Protein AF-A0A653D3I5-F1 (afdb_monomer_lite)

pLDDT: mean 83.06, std 14.87, range [31.11, 96.88]

Secondary structure (DSSP, 8-state):
--HHHHHHHHHHHHHHHHHHHHHHHGGGS-HHHHHHHS-GGGGTT---SS--SSB--GGGHHHHHHHHHHHHHHHHHHHHHHHTS-PPPPHHHHHHHHHHH-S-----S-HHHHHHHHHHHHHHHHHHHHIIIII----TT---BHHHHHHHHHHHHHHHHHHHHTSTTTSTT--

Organism: Callosobruchus maculatus (NCBI:txid64391)

Foldseek 3Di:
DQQLVVLVVVVVVVVVVLVVCCVPPVVPDDVVSNDQPPFDPVNPDDPDDDPPPFKDFPLCVLVLLVLLLVLLVVLLVQLCCCPVVVDARDPVVLVVLCVNGNQQQDQPDESVVLNVVSVVVSVVSVVSNCCSPPPDDGDPPGIHGNVVVVSSSCNSSSVSSVSLSNYPSSRPPDD

InterPro domains:
  IPR039698 Polyprenal reductase [PTHR14624] (7-172)

Structure (mmCIF, N/CA/C/O backbone):
data_AF-A0A653D3I5-F1
#
_entry.id   AF-A0A653D3I5-F1
#
loop_
_atom_site.group_PDB
_atom_site.id
_atom_site.type_symbol
_atom_site.label_atom_id
_atom_site.label_alt_id
_atom_site.label_comp_id
_atom_site.label_asym_id
_atom_site.label_entity_id
_atom_site.label_seq_id
_atom_site.pdbx_PDB_ins_code
_atom_site.Cartn_x
_atom_site.Cartn_y
_atom_site.Cartn_z
_atom_site.occupancy
_atom_site.B_iso_or_equiv
_atom_site.auth_seq_id
_atom_site.auth_comp_id
_atom_site.auth_asym_id
_atom_site.auth_atom_id
_atom_site.pdbx_PDB_model_num
ATOM 1 N N . MET A 1 1 ? 5.137 10.647 15.366 1.00 71.56 1 MET A N 1
ATOM 2 C CA . MET A 1 1 ? 5.213 11.063 13.949 1.00 71.56 1 MET A CA 1
ATOM 3 C C . MET A 1 1 ? 4.520 10.007 13.100 1.00 71.56 1 MET A C 1
ATOM 5 O O . MET A 1 1 ? 4.723 8.832 13.377 1.00 71.56 1 MET A O 1
ATOM 9 N N . ASN A 1 2 ? 3.688 10.398 12.132 1.00 84.81 2 ASN A N 1
ATOM 10 C CA . ASN A 1 2 ? 3.013 9.456 11.235 1.00 84.81 2 ASN A CA 1
ATOM 11 C C . ASN A 1 2 ? 3.958 9.104 10.071 1.00 84.81 2 ASN A C 1
ATOM 13 O O . ASN A 1 2 ? 4.100 9.888 9.133 1.00 84.81 2 ASN A O 1
ATOM 17 N N . LEU A 1 3 ? 4.654 7.964 10.171 1.00 86.44 3 LEU A N 1
ATOM 18 C CA . LEU A 1 3 ? 5.658 7.543 9.183 1.00 86.44 3 LEU A CA 1
ATOM 19 C C . LEU A 1 3 ? 5.019 7.240 7.832 1.00 86.44 3 LEU A C 1
ATOM 21 O O . LEU A 1 3 ? 5.623 7.504 6.798 1.00 86.44 3 LEU A O 1
ATOM 25 N N . VAL A 1 4 ? 3.792 6.720 7.839 1.00 88.06 4 VAL A N 1
ATOM 26 C CA . VAL A 1 4 ? 3.036 6.436 6.617 1.00 88.06 4 VAL A CA 1
ATOM 27 C C . VAL A 1 4 ? 2.732 7.733 5.874 1.00 88.06 4 VAL A C 1
ATOM 29 O O . VAL A 1 4 ? 3.029 7.839 4.688 1.00 88.06 4 VAL A O 1
ATOM 32 N N . LEU A 1 5 ? 2.232 8.758 6.568 1.00 87.50 5 LEU A N 1
ATOM 33 C CA . LEU A 1 5 ? 1.992 10.065 5.951 1.00 87.50 5 LEU A CA 1
ATOM 34 C C . LEU A 1 5 ? 3.290 10.694 5.421 1.00 87.50 5 LEU A C 1
ATOM 36 O O . LEU A 1 5 ? 3.302 11.216 4.309 1.00 87.50 5 LEU A O 1
ATOM 40 N N . LEU A 1 6 ? 4.389 10.599 6.179 1.00 89.62 6 LEU A N 1
ATOM 41 C CA . LEU A 1 6 ? 5.703 11.073 5.737 1.00 89.62 6 LEU A CA 1
ATOM 42 C C . LEU A 1 6 ? 6.169 10.345 4.467 1.00 89.62 6 LEU A C 1
ATOM 44 O O . LEU A 1 6 ? 6.623 10.991 3.527 1.00 89.62 6 LEU A O 1
ATOM 48 N N . LEU A 1 7 ? 6.011 9.019 4.413 1.00 90.38 7 LEU A N 1
ATOM 49 C CA . LEU A 1 7 ? 6.329 8.204 3.240 1.00 90.38 7 LEU A CA 1
ATOM 50 C C . LEU A 1 7 ? 5.544 8.686 2.011 1.00 90.38 7 LEU A C 1
ATOM 52 O O . LEU A 1 7 ? 6.145 8.960 0.973 1.00 90.38 7 LEU A O 1
ATOM 56 N N . PHE A 1 8 ? 4.222 8.848 2.128 1.00 91.38 8 PHE A N 1
ATOM 57 C CA . PHE A 1 8 ? 3.383 9.334 1.027 1.00 91.38 8 PHE A CA 1
ATOM 58 C C . PHE A 1 8 ? 3.709 10.768 0.613 1.00 91.38 8 PHE A C 1
ATOM 60 O O . PHE A 1 8 ? 3.701 11.066 -0.583 1.00 91.38 8 PHE A O 1
ATOM 67 N N . ALA A 1 9 ? 4.029 11.645 1.565 1.00 91.38 9 ALA A N 1
ATOM 68 C CA . ALA A 1 9 ? 4.435 13.016 1.282 1.00 91.38 9 ALA A CA 1
ATOM 69 C C . ALA A 1 9 ? 5.745 13.051 0.483 1.00 91.38 9 ALA A C 1
ATOM 71 O O . ALA A 1 9 ? 5.810 13.710 -0.552 1.00 91.38 9 ALA A O 1
ATOM 72 N N . VAL A 1 10 ? 6.758 12.282 0.898 1.00 90.19 10 VAL A N 1
ATOM 73 C CA . VAL A 1 10 ? 8.044 12.178 0.188 1.00 90.19 10 VAL A CA 1
ATOM 74 C C . VAL A 1 10 ? 7.856 11.566 -1.202 1.00 90.19 10 VAL A C 1
ATOM 76 O O . VAL A 1 10 ? 8.373 12.103 -2.182 1.00 90.19 10 VAL A O 1
ATOM 79 N N . MET A 1 11 ? 7.075 10.488 -1.328 1.00 87.88 11 MET A N 1
ATOM 80 C CA . MET A 1 11 ? 6.767 9.878 -2.630 1.00 87.88 11 MET A CA 1
ATOM 81 C C . MET A 1 11 ? 6.045 10.852 -3.569 1.00 87.88 11 MET A C 1
ATOM 83 O O . MET A 1 11 ? 6.398 10.960 -4.739 1.00 87.88 11 MET A O 1
ATOM 87 N N . SER A 1 12 ? 5.055 11.591 -3.067 1.00 89.31 12 SER A N 1
ATOM 88 C CA . SER A 1 12 ? 4.299 12.551 -3.881 1.00 89.31 12 SER A CA 1
ATOM 89 C C . SER A 1 12 ? 5.169 13.737 -4.291 1.00 89.31 12 SER A C 1
ATOM 91 O O . SER A 1 12 ? 5.178 14.117 -5.459 1.00 89.31 12 SER A O 1
ATOM 93 N N . TRP A 1 13 ? 5.948 14.287 -3.355 1.00 92.38 13 TRP A N 1
ATOM 94 C CA . TRP A 1 13 ? 6.853 15.403 -3.620 1.00 92.38 13 TRP A CA 1
ATOM 95 C C . TRP A 1 13 ? 7.912 15.029 -4.657 1.00 92.38 13 TRP A C 1
ATOM 97 O O . TRP A 1 13 ? 8.096 15.757 -5.628 1.00 92.38 13 TRP A O 1
ATOM 107 N N . THR A 1 14 ? 8.551 13.865 -4.505 1.00 86.56 14 THR A N 1
ATOM 108 C CA . THR A 1 14 ? 9.528 13.370 -5.487 1.00 86.56 14 THR A CA 1
ATOM 109 C C . THR A 1 14 ? 8.889 13.187 -6.861 1.00 86.56 14 THR A C 1
ATOM 111 O O . THR A 1 14 ? 9.409 13.720 -7.838 1.00 86.56 14 THR A O 1
ATOM 114 N N . MET A 1 15 ? 7.730 12.529 -6.958 1.00 84.44 15 MET A N 1
ATOM 115 C CA . MET A 1 15 ? 7.033 12.359 -8.238 1.00 84.44 15 MET A CA 1
ATOM 116 C C . MET A 1 15 ? 6.698 13.698 -8.908 1.00 84.44 15 MET A C 1
ATOM 118 O O . MET A 1 15 ? 6.953 13.851 -10.102 1.00 84.44 15 MET A O 1
ATOM 122 N N . ILE A 1 16 ? 6.175 14.676 -8.162 1.00 88.62 16 ILE A N 1
ATOM 123 C CA . ILE A 1 16 ? 5.820 16.002 -8.693 1.00 88.62 16 ILE A CA 1
ATOM 124 C C . ILE A 1 16 ? 7.069 16.766 -9.140 1.00 88.62 16 ILE A C 1
ATOM 126 O O . ILE A 1 16 ? 7.098 17.280 -10.260 1.00 88.62 16 ILE A O 1
ATOM 130 N N . MET A 1 17 ? 8.100 16.825 -8.295 1.00 87.12 17 MET A N 1
ATOM 131 C CA . MET A 1 17 ? 9.344 17.536 -8.593 1.00 87.12 17 MET A CA 1
ATOM 132 C C . MET A 1 17 ? 10.020 16.978 -9.840 1.00 87.12 17 MET A C 1
ATOM 134 O O . MET A 1 17 ? 10.319 17.736 -10.758 1.00 87.12 17 MET A O 1
ATOM 138 N N . TYR A 1 18 ? 10.214 15.661 -9.915 1.00 80.06 18 TYR A N 1
ATOM 139 C CA . TYR A 1 18 ? 10.890 15.048 -11.057 1.00 80.06 18 TYR A CA 1
ATOM 140 C C . TYR A 1 18 ? 10.054 15.103 -12.338 1.00 80.06 18 TYR A C 1
ATOM 142 O O . TYR A 1 18 ? 10.604 15.394 -13.398 1.00 80.06 18 TYR A O 1
ATOM 150 N N . SER A 1 19 ? 8.732 14.902 -12.255 1.00 82.12 19 SER A N 1
ATOM 151 C CA . SER A 1 19 ? 7.851 15.057 -13.425 1.00 82.12 19 SER A CA 1
ATOM 152 C C . SER A 1 19 ? 7.895 16.486 -13.969 1.00 82.12 19 SER A C 1
ATOM 154 O O . SER A 1 19 ? 7.951 16.686 -15.179 1.00 82.12 19 SER A O 1
ATOM 156 N N . SER A 1 20 ? 7.921 17.485 -13.082 1.00 85.38 20 SER A N 1
ATOM 157 C CA . SER A 1 20 ? 8.040 18.893 -13.474 1.00 85.38 20 SER A CA 1
ATOM 158 C C . SER A 1 20 ? 9.412 19.184 -14.083 1.00 85.38 20 SER A C 1
ATOM 160 O O . SER A 1 20 ? 9.498 19.814 -15.131 1.00 85.38 20 SER A O 1
ATOM 162 N N . LEU A 1 21 ? 10.485 18.681 -13.468 1.00 84.06 21 LEU A N 1
ATOM 163 C CA . LEU A 1 21 ? 11.855 18.882 -13.937 1.00 84.06 21 LEU A CA 1
ATOM 164 C C . LEU A 1 21 ? 12.051 18.340 -15.360 1.00 84.06 21 LEU A C 1
ATOM 166 O O . LEU A 1 21 ? 12.633 19.022 -16.194 1.00 84.06 21 LEU A O 1
ATOM 170 N N . ILE A 1 22 ? 11.510 17.156 -15.655 1.00 81.75 22 ILE A N 1
ATOM 171 C CA . ILE A 1 22 ? 11.575 16.560 -16.997 1.00 81.75 22 ILE A CA 1
ATOM 172 C C . ILE A 1 22 ? 10.723 17.342 -17.987 1.00 81.75 22 ILE A C 1
ATOM 174 O O . ILE A 1 22 ? 11.169 17.574 -19.099 1.00 81.75 22 ILE A O 1
ATOM 178 N N . ASN A 1 23 ? 9.522 17.775 -17.601 1.00 83.19 23 ASN A N 1
ATOM 179 C CA . ASN A 1 23 ? 8.648 18.505 -18.518 1.00 83.19 23 ASN A CA 1
ATOM 180 C C . ASN A 1 23 ? 9.179 19.900 -18.886 1.00 83.19 23 ASN A C 1
ATOM 182 O O . ASN A 1 23 ? 8.919 20.358 -19.994 1.00 83.19 23 ASN A O 1
ATOM 186 N N . PHE A 1 24 ? 9.885 20.585 -17.980 1.00 85.31 24 PHE A N 1
ATOM 187 C CA . PHE A 1 24 ? 10.342 21.964 -18.204 1.00 85.31 24 PHE A CA 1
ATOM 188 C C . PHE A 1 24 ? 11.818 22.089 -18.590 1.00 85.31 24 PHE A C 1
ATOM 190 O O . PHE A 1 24 ? 12.181 23.045 -19.268 1.00 85.31 24 PHE A O 1
ATOM 197 N N . PHE A 1 25 ? 12.672 21.161 -18.156 1.00 83.56 25 PHE A N 1
ATOM 198 C CA . PHE A 1 25 ? 14.128 21.284 -18.279 1.00 83.56 25 PHE A CA 1
ATOM 199 C C . PHE A 1 25 ? 14.773 20.067 -18.944 1.00 83.56 25 PHE A C 1
ATOM 201 O O . PHE A 1 25 ? 15.952 19.807 -18.709 1.00 83.56 25 PHE A O 1
ATOM 208 N N . GLU A 1 26 ? 14.028 19.323 -19.769 1.00 77.81 26 GLU A N 1
ATOM 209 C CA . GLU A 1 26 ? 14.530 18.115 -20.437 1.00 77.81 26 GLU A CA 1
ATOM 210 C C . GLU A 1 26 ? 15.893 18.330 -21.105 1.00 77.81 26 GLU A C 1
ATOM 212 O O . GLU A 1 26 ? 16.821 17.563 -20.859 1.00 77.81 26 GLU A O 1
ATOM 217 N N . ASP A 1 27 ? 16.029 19.415 -21.872 1.00 78.81 27 ASP A N 1
ATOM 218 C CA . ASP A 1 27 ? 17.228 19.720 -22.660 1.00 78.81 27 ASP A CA 1
ATOM 219 C C . ASP A 1 27 ? 18.456 20.081 -21.806 1.00 78.81 27 ASP A C 1
ATOM 221 O O . ASP A 1 27 ? 19.591 20.023 -22.280 1.00 78.81 27 ASP A O 1
ATOM 225 N N . TYR A 1 28 ? 18.243 20.447 -20.540 1.00 80.75 28 TYR A N 1
ATOM 226 C CA . TYR A 1 28 ? 19.296 20.850 -19.602 1.00 80.75 28 TYR A CA 1
ATOM 227 C C . TYR A 1 28 ? 19.648 19.753 -18.595 1.00 80.75 28 TYR A C 1
ATOM 229 O O . TYR A 1 28 ? 20.594 19.902 -17.816 1.00 80.75 28 TYR A O 1
ATOM 237 N N . LEU A 1 29 ? 18.888 18.658 -18.574 1.00 77.50 29 LEU A N 1
ATOM 238 C CA . LEU A 1 29 ? 19.117 17.562 -17.649 1.00 77.50 29 LEU A CA 1
ATOM 239 C C . LEU A 1 29 ? 20.215 16.628 -18.165 1.00 77.50 29 LEU A C 1
ATOM 241 O O . LEU A 1 29 ? 20.251 16.292 -19.349 1.00 77.50 29 LEU A O 1
ATOM 245 N N . PRO A 1 30 ? 21.091 16.119 -17.279 1.00 76.94 30 PRO A N 1
ATOM 246 C CA . PRO A 1 30 ? 21.981 15.034 -17.653 1.00 76.94 30 PRO A CA 1
ATOM 247 C C . PRO A 1 30 ? 21.142 13.825 -18.081 1.00 76.94 30 PRO A C 1
ATOM 249 O O . PRO A 1 30 ? 20.176 13.465 -17.403 1.00 76.94 30 PRO A O 1
ATOM 252 N N . ASN A 1 31 ? 21.553 13.159 -19.163 1.00 68.62 31 ASN A N 1
ATOM 253 C CA . ASN A 1 31 ? 20.835 12.015 -19.748 1.00 68.62 31 ASN A CA 1
ATOM 254 C C . ASN A 1 31 ? 20.466 10.938 -18.708 1.00 68.62 31 ASN A C 1
ATOM 256 O O . ASN A 1 31 ? 19.397 10.347 -18.787 1.00 68.62 31 ASN A O 1
ATOM 260 N N . ILE A 1 32 ? 21.296 10.761 -17.674 1.00 63.84 32 ILE A N 1
ATOM 261 C CA . ILE A 1 32 ? 21.057 9.840 -16.552 1.00 63.84 32 ILE A CA 1
ATOM 262 C C . ILE A 1 32 ? 19.733 10.147 -15.826 1.00 63.84 32 ILE A C 1
ATOM 264 O O . ILE A 1 32 ? 18.976 9.232 -15.511 1.00 63.84 32 ILE A O 1
ATOM 268 N N . LEU A 1 33 ? 19.430 11.421 -15.551 1.00 67.31 33 LEU A N 1
ATOM 269 C CA . LEU A 1 33 ? 18.200 11.808 -14.847 1.00 67.31 33 LEU A CA 1
ATOM 270 C C . LEU A 1 33 ? 16.964 11.653 -15.733 1.00 67.31 33 LEU A C 1
ATOM 272 O O . LEU A 1 33 ? 15.913 11.233 -15.246 1.00 67.31 33 LEU A O 1
ATOM 276 N N . VAL A 1 34 ? 17.104 11.951 -17.027 1.00 66.44 34 VAL A N 1
ATOM 277 C CA . VAL A 1 34 ? 16.033 11.761 -18.009 1.00 66.44 34 VAL A CA 1
ATOM 278 C C . VAL A 1 34 ? 15.713 10.273 -18.153 1.00 66.44 34 VAL A C 1
ATOM 280 O O . VAL A 1 34 ? 14.5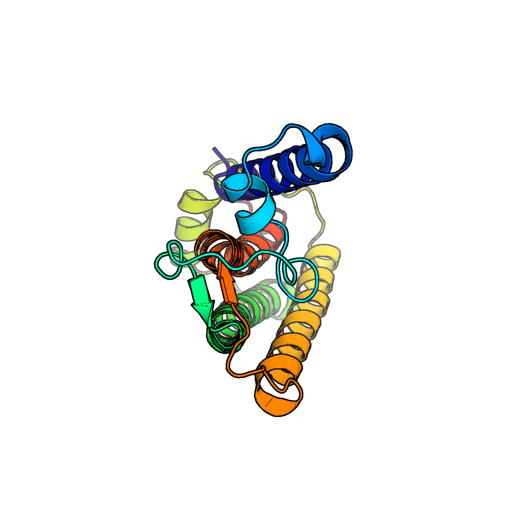45 9.912 -18.120 1.00 66.44 34 VAL A O 1
ATOM 283 N N . GLU A 1 35 ? 16.714 9.393 -18.217 1.00 64.94 35 GLU A N 1
ATOM 284 C CA . GLU A 1 35 ? 16.535 7.942 -18.384 1.00 64.94 35 GLU A CA 1
ATOM 285 C C . GLU A 1 35 ? 15.972 7.228 -17.143 1.00 64.94 35 GLU A C 1
ATOM 287 O O . GLU A 1 35 ? 15.143 6.329 -17.283 1.00 64.94 35 GLU A O 1
ATOM 292 N N . ILE A 1 36 ? 16.343 7.640 -15.920 1.00 63.38 36 ILE A N 1
ATOM 293 C CA . ILE A 1 36 ? 15.802 7.048 -14.675 1.00 63.38 36 ILE A CA 1
ATOM 294 C C . ILE A 1 36 ? 14.271 7.197 -14.592 1.00 63.38 36 ILE A C 1
ATOM 296 O O . ILE A 1 36 ? 13.597 6.351 -13.994 1.00 63.38 36 ILE A O 1
ATOM 300 N N . PHE A 1 37 ? 13.721 8.254 -15.195 1.00 63.25 37 PHE A N 1
ATOM 301 C CA . PHE A 1 37 ? 12.294 8.572 -15.163 1.00 63.25 37 PHE A CA 1
ATOM 302 C C . PHE A 1 37 ? 11.563 8.325 -16.491 1.00 63.25 37 PHE A C 1
ATOM 304 O O . PHE A 1 37 ? 10.414 7.873 -16.470 1.00 63.25 37 PHE A O 1
ATOM 311 N N . LYS A 1 38 ? 12.188 8.582 -17.649 1.00 62.38 38 LYS A N 1
ATOM 312 C CA . LYS A 1 38 ? 11.629 8.250 -18.966 1.00 62.38 38 LYS A CA 1
ATOM 313 C C . LYS A 1 38 ? 11.806 6.764 -19.234 1.00 62.38 38 LYS A C 1
ATOM 315 O O . LYS A 1 38 ? 12.801 6.296 -19.771 1.00 62.38 38 LYS A O 1
ATOM 320 N N . TYR A 1 39 ? 10.775 6.019 -18.871 1.00 56.31 39 TYR A N 1
ATOM 321 C CA . TYR A 1 39 ? 10.740 4.578 -19.015 1.00 56.31 39 TYR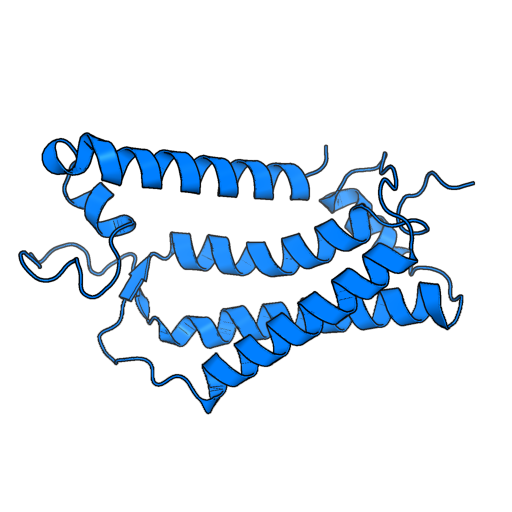 A CA 1
ATOM 322 C C . TYR A 1 39 ? 10.119 4.120 -20.357 1.00 56.31 39 TYR A C 1
ATOM 324 O O . TYR A 1 39 ? 9.124 4.674 -20.827 1.00 56.31 39 TYR A O 1
ATOM 332 N N . GLY A 1 40 ? 10.639 3.041 -20.959 1.00 54.12 40 GLY A N 1
ATOM 333 C CA . GLY A 1 40 ? 9.993 2.335 -22.080 1.00 54.12 40 GLY A CA 1
ATOM 334 C C . GLY A 1 40 ? 10.239 2.938 -23.474 1.00 54.12 40 GLY A C 1
ATOM 335 O O . GLY A 1 40 ? 11.365 3.283 -23.818 1.00 54.12 40 GLY A O 1
ATOM 336 N N . LYS A 1 41 ? 9.189 3.028 -24.313 1.00 37.41 41 LYS A N 1
ATOM 337 C CA . LYS A 1 41 ? 9.261 3.409 -25.749 1.00 37.41 41 LYS A CA 1
ATOM 338 C C . LYS A 1 41 ? 9.875 4.793 -26.029 1.00 37.41 41 LYS A C 1
ATOM 340 O O . LYS A 1 41 ? 10.232 5.059 -27.170 1.00 37.41 41 LYS A O 1
ATOM 345 N N . VAL A 1 42 ? 10.002 5.650 -25.017 1.00 47.25 42 VAL A N 1
ATOM 346 C CA . VAL A 1 42 ? 10.535 7.019 -25.136 1.00 47.25 42 VAL A CA 1
ATOM 347 C C . VAL A 1 42 ? 12.072 7.061 -25.024 1.00 47.25 42 VAL A C 1
ATOM 349 O O . VAL A 1 42 ? 12.686 8.020 -25.467 1.00 47.25 42 VAL A O 1
ATOM 352 N N . ALA A 1 43 ? 12.722 6.000 -24.528 1.00 51.00 43 ALA A N 1
ATOM 353 C CA . ALA A 1 43 ? 14.186 5.917 -24.393 1.00 51.00 43 ALA A CA 1
ATOM 354 C C . ALA A 1 43 ? 14.920 5.477 -25.688 1.00 51.00 43 ALA A C 1
ATOM 356 O O . ALA A 1 43 ? 16.137 5.290 -25.713 1.00 51.00 43 ALA A O 1
ATOM 357 N N . SER A 1 44 ? 14.190 5.262 -26.786 1.00 42.75 44 SER A N 1
ATOM 358 C CA . SER A 1 44 ? 14.671 4.545 -27.975 1.00 42.75 44 SER A CA 1
ATOM 359 C C . SER A 1 44 ? 15.350 5.437 -29.026 1.00 42.75 44 SER A C 1
ATOM 361 O O . SER A 1 44 ? 14.939 5.438 -30.186 1.00 42.75 44 SER A O 1
ATOM 363 N N . SER A 1 45 ? 16.423 6.153 -28.676 1.00 44.41 45 SER A N 1
ATOM 364 C CA . SER A 1 45 ? 17.319 6.663 -29.734 1.00 44.41 45 SER A CA 1
ATOM 365 C C . SER A 1 45 ? 18.812 6.697 -29.405 1.00 44.41 45 SER A C 1
ATOM 367 O O . SER A 1 45 ? 19.610 6.735 -30.338 1.00 44.41 45 SER A O 1
ATOM 369 N N . LYS A 1 46 ? 19.236 6.642 -28.136 1.00 45.72 46 LYS A N 1
ATOM 370 C CA . LYS A 1 46 ? 20.667 6.666 -27.771 1.00 45.72 46 LYS A CA 1
ATOM 371 C C . LYS A 1 46 ? 20.982 5.701 -26.628 1.00 45.72 46 LYS A C 1
ATOM 373 O O . LYS A 1 46 ? 21.424 6.097 -25.561 1.00 45.72 46 LYS A O 1
ATOM 378 N N . ARG A 1 47 ? 20.769 4.404 -26.853 1.00 50.38 47 ARG A N 1
ATOM 379 C CA . ARG A 1 47 ? 21.093 3.356 -25.871 1.00 50.38 47 ARG A CA 1
ATOM 380 C C . ARG A 1 47 ? 22.608 3.078 -25.881 1.00 50.38 47 ARG A C 1
ATOM 382 O O . ARG A 1 47 ? 23.058 2.115 -26.494 1.00 50.38 47 ARG A O 1
ATOM 389 N N . GLN A 1 48 ? 23.412 3.951 -25.268 1.00 41.06 48 GLN A N 1
ATOM 390 C CA . GLN A 1 48 ? 24.861 3.750 -25.126 1.00 41.06 48 GLN A CA 1
ATOM 391 C C . GLN A 1 48 ? 25.199 2.961 -23.849 1.00 41.06 48 GLN A C 1
ATOM 393 O O . GLN A 1 48 ? 25.184 3.487 -22.743 1.00 41.06 48 GLN A O 1
ATOM 398 N N . GLY A 1 49 ? 25.535 1.682 -24.037 1.00 42.66 49 GLY A N 1
ATOM 399 C CA . GLY A 1 49 ? 26.681 0.967 -23.450 1.00 42.66 49 GLY A CA 1
ATOM 400 C C . GLY A 1 49 ? 26.875 0.790 -21.934 1.00 42.66 49 GLY A C 1
ATOM 401 O O . GLY A 1 49 ? 27.430 -0.241 -21.569 1.00 42.66 49 GLY A O 1
ATOM 402 N N . LEU A 1 50 ? 26.488 1.717 -21.046 1.00 44.06 50 LEU A N 1
ATOM 403 C CA . LEU A 1 50 ? 27.041 1.733 -19.674 1.00 44.06 50 LEU A CA 1
ATOM 404 C C . LEU A 1 50 ? 26.080 1.490 -18.495 1.00 44.06 50 LEU A C 1
ATOM 406 O O . LEU A 1 50 ? 26.570 1.259 -17.392 1.00 44.06 50 LEU A O 1
ATOM 410 N N . HIS A 1 51 ? 24.753 1.490 -18.657 1.00 46.84 51 HIS A N 1
ATOM 411 C CA . HIS A 1 51 ? 23.841 1.574 -17.495 1.00 46.84 51 HIS A CA 1
ATOM 412 C C . HIS A 1 51 ? 22.809 0.440 -17.358 1.00 46.84 51 HIS A C 1
ATOM 414 O O . HIS A 1 51 ? 21.648 0.662 -17.044 1.00 46.84 51 HIS A O 1
ATOM 420 N N . THR A 1 52 ? 23.256 -0.811 -17.479 1.00 51.38 52 THR A N 1
ATOM 421 C CA . THR A 1 52 ? 22.459 -2.028 -17.208 1.00 51.38 52 THR A CA 1
ATOM 422 C C . THR A 1 52 ? 22.370 -2.437 -15.725 1.00 51.38 52 THR A C 1
ATOM 424 O O . THR A 1 52 ? 21.774 -3.465 -15.416 1.00 51.38 52 THR A O 1
ATOM 427 N N . LYS A 1 53 ? 22.961 -1.691 -14.776 1.00 54.53 53 LYS A N 1
ATOM 428 C CA . LYS A 1 53 ? 23.125 -2.173 -13.382 1.00 54.53 53 LYS A CA 1
ATOM 429 C C . LYS A 1 53 ? 21.993 -1.846 -12.398 1.00 54.53 53 LYS A C 1
ATOM 431 O O . LYS A 1 53 ? 21.964 -2.458 -11.336 1.00 54.53 53 LYS A O 1
ATOM 436 N N . ILE A 1 54 ? 21.078 -0.920 -12.700 1.00 68.19 54 ILE A N 1
ATOM 437 C CA . ILE A 1 54 ? 20.010 -0.502 -11.756 1.00 68.19 54 ILE A CA 1
ATOM 438 C C . ILE A 1 54 ? 18.626 -0.595 -12.414 1.00 68.19 54 ILE A C 1
ATOM 440 O O . ILE A 1 54 ? 17.732 0.221 -12.189 1.00 68.19 54 ILE A O 1
ATOM 444 N N . GLU A 1 55 ? 18.436 -1.616 -13.243 1.00 76.94 55 GLU A N 1
ATOM 445 C CA . GLU A 1 55 ? 17.147 -1.917 -13.850 1.00 76.94 55 GLU A CA 1
ATOM 446 C C . GLU A 1 55 ? 16.746 -3.352 -13.529 1.00 76.94 55 GLU A C 1
ATOM 448 O O . GLU A 1 55 ? 17.575 -4.261 -13.535 1.00 76.94 55 GLU A O 1
ATOM 453 N N . ILE A 1 56 ? 15.464 -3.563 -13.249 1.00 84.12 56 ILE A N 1
ATOM 454 C CA . ILE A 1 56 ? 14.897 -4.894 -13.033 1.00 84.12 56 ILE A CA 1
ATOM 455 C C . ILE A 1 56 ? 13.852 -5.211 -14.098 1.00 84.12 56 ILE A C 1
ATOM 457 O O . ILE A 1 56 ? 13.219 -4.297 -14.626 1.00 84.12 56 ILE A O 1
ATOM 461 N N . PRO A 1 57 ? 13.619 -6.492 -14.422 1.00 85.88 57 PRO A N 1
ATOM 462 C CA . PRO A 1 57 ? 12.615 -6.854 -15.410 1.00 85.88 57 PRO A CA 1
ATOM 463 C C . PRO A 1 57 ? 11.232 -6.343 -15.003 1.00 85.88 57 PRO A C 1
ATOM 465 O O . PRO A 1 57 ? 10.769 -6.598 -13.890 1.00 85.88 57 PRO A O 1
ATOM 468 N N . LYS A 1 58 ? 10.511 -5.710 -15.933 1.00 83.19 58 LYS A N 1
ATOM 469 C CA . LYS A 1 58 ? 9.143 -5.214 -15.710 1.00 83.19 58 LYS A CA 1
ATOM 470 C C . LYS A 1 58 ? 8.191 -6.302 -15.197 1.00 83.19 58 LYS A C 1
ATOM 472 O O . LYS A 1 58 ? 7.250 -6.013 -14.465 1.00 83.19 58 LYS A O 1
ATOM 477 N N . ALA A 1 59 ? 8.457 -7.568 -15.527 1.00 86.88 59 ALA A N 1
ATOM 478 C CA . ALA A 1 59 ? 7.713 -8.723 -15.025 1.00 86.88 59 ALA A CA 1
ATOM 479 C C . ALA A 1 59 ? 7.666 -8.817 -13.485 1.00 86.88 59 ALA A C 1
ATOM 481 O O . ALA A 1 59 ? 6.752 -9.434 -12.940 1.00 86.88 59 ALA A O 1
ATOM 482 N N . TRP A 1 60 ? 8.587 -8.161 -12.769 1.00 88.00 60 TRP A N 1
ATOM 483 C CA . TRP A 1 60 ? 8.595 -8.094 -11.305 1.00 88.00 60 TRP A CA 1
ATOM 484 C C . TRP A 1 60 ? 7.416 -7.308 -10.717 1.00 88.00 60 TRP A C 1
ATOM 486 O O . TRP A 1 60 ? 7.170 -7.394 -9.513 1.00 88.00 60 TRP A O 1
ATOM 496 N N . PHE A 1 61 ? 6.604 -6.635 -11.546 1.00 84.88 61 PHE A N 1
ATOM 497 C CA . PHE A 1 61 ? 5.284 -6.161 -11.120 1.00 84.88 61 PHE A CA 1
ATOM 498 C C . PHE A 1 61 ? 4.419 -7.283 -10.532 1.00 84.88 61 PHE A C 1
ATOM 500 O O . PHE A 1 61 ? 3.607 -7.012 -9.651 1.00 84.88 61 PHE A O 1
ATOM 507 N N . LYS A 1 62 ? 4.623 -8.541 -10.950 1.00 89.44 62 LYS A N 1
ATOM 508 C CA . LYS A 1 62 ? 3.946 -9.696 -10.348 1.00 89.44 62 LYS A CA 1
ATOM 509 C C . LYS A 1 62 ? 4.213 -9.787 -8.841 1.00 89.44 62 LYS A C 1
ATOM 511 O O . LYS A 1 62 ? 3.266 -9.826 -8.064 1.00 89.44 62 LYS A O 1
ATOM 516 N N . HIS A 1 63 ? 5.477 -9.722 -8.411 1.00 90.19 63 HIS A N 1
ATOM 517 C CA . HIS A 1 63 ? 5.847 -9.793 -6.987 1.00 90.19 63 HIS A CA 1
ATOM 518 C C . HIS A 1 63 ? 5.240 -8.647 -6.179 1.00 90.19 63 HIS A C 1
ATOM 520 O O . HIS A 1 63 ? 4.702 -8.842 -5.091 1.00 90.19 63 HIS A O 1
ATOM 526 N N . PHE A 1 64 ? 5.283 -7.451 -6.751 1.00 88.69 64 PHE A N 1
ATOM 527 C CA . PHE A 1 64 ? 4.704 -6.262 -6.153 1.00 88.69 64 PHE A CA 1
ATOM 528 C C . PHE A 1 64 ? 3.198 -6.410 -5.886 1.00 88.69 64 PHE A C 1
ATOM 530 O O . PHE A 1 64 ? 2.743 -6.111 -4.782 1.00 88.69 64 PHE A O 1
ATOM 537 N N . TYR A 1 65 ? 2.432 -6.954 -6.838 1.00 92.38 65 TYR A N 1
ATOM 538 C CA . TYR A 1 65 ? 1.002 -7.184 -6.629 1.00 92.38 65 TYR A CA 1
ATOM 539 C C . TYR A 1 65 ? 0.690 -8.402 -5.750 1.00 92.38 65 TYR A C 1
ATOM 541 O O . TYR A 1 65 ? -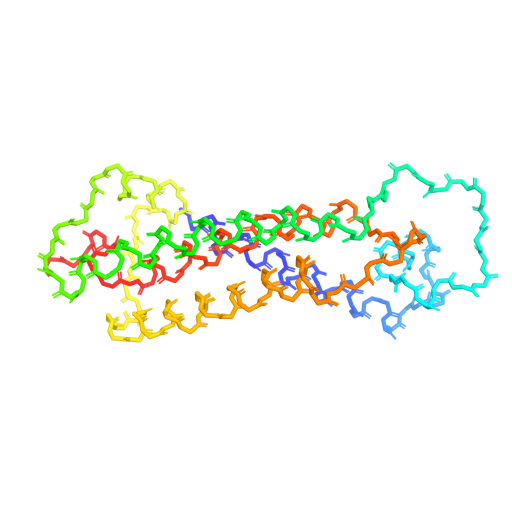0.363 -8.410 -5.120 1.00 92.38 65 TYR A O 1
ATOM 549 N N . VAL A 1 66 ? 1.584 -9.394 -5.637 1.00 95.00 66 VAL A N 1
ATOM 550 C CA . VAL A 1 66 ? 1.456 -10.460 -4.621 1.00 95.00 66 VAL A CA 1
ATOM 551 C C . VAL A 1 66 ? 1.463 -9.841 -3.221 1.00 95.00 66 VAL A C 1
ATOM 553 O O . VAL A 1 66 ? 0.552 -10.084 -2.432 1.00 95.00 66 VAL A O 1
ATOM 556 N N . VAL A 1 67 ? 2.455 -8.994 -2.928 1.00 95.12 67 VAL A N 1
ATOM 557 C CA . VAL A 1 67 ? 2.576 -8.315 -1.626 1.00 95.12 67 VAL A CA 1
ATOM 558 C C . VAL A 1 67 ? 1.369 -7.413 -1.364 1.00 95.12 67 VAL A C 1
ATOM 560 O O . VAL A 1 67 ? 0.817 -7.425 -0.263 1.00 95.12 67 VAL A O 1
ATOM 563 N N . ALA A 1 68 ? 0.913 -6.680 -2.384 1.00 94.69 68 ALA A N 1
ATOM 564 C CA . ALA A 1 68 ? -0.279 -5.846 -2.283 1.00 94.69 68 ALA A CA 1
ATOM 565 C C . ALA A 1 68 ? -1.534 -6.662 -1.937 1.00 94.69 68 ALA A C 1
ATOM 567 O O . ALA A 1 68 ? -2.266 -6.282 -1.026 1.00 94.69 68 ALA A O 1
ATOM 568 N N . VAL A 1 69 ? -1.772 -7.791 -2.616 1.00 96.25 69 VAL A N 1
ATOM 569 C CA . VAL A 1 69 ? -2.927 -8.662 -2.342 1.00 96.25 69 VAL A CA 1
ATOM 570 C C . VAL A 1 69 ? -2.893 -9.180 -0.910 1.00 96.25 69 VAL A C 1
ATOM 572 O O . VAL A 1 69 ? -3.914 -9.119 -0.233 1.00 96.25 69 VAL A O 1
ATOM 575 N N . VAL A 1 70 ? -1.737 -9.633 -0.418 1.00 96.31 70 VAL A N 1
ATOM 576 C CA . VAL A 1 70 ? -1.608 -10.114 0.968 1.00 96.31 70 VAL A CA 1
ATOM 577 C C . VAL A 1 70 ? -1.935 -8.999 1.965 1.00 96.31 70 VAL A C 1
ATOM 579 O O . VAL A 1 70 ? -2.728 -9.210 2.884 1.00 96.31 70 VAL A O 1
ATOM 582 N N . ALA A 1 71 ? -1.381 -7.799 1.765 1.00 95.81 71 ALA A N 1
ATOM 583 C CA . ALA A 1 71 ? -1.630 -6.657 2.641 1.00 95.81 71 ALA A CA 1
ATOM 584 C C . ALA A 1 71 ? -3.111 -6.237 2.642 1.00 95.81 71 ALA A C 1
ATOM 586 O O . ALA A 1 71 ? -3.712 -6.091 3.707 1.00 95.81 71 ALA A O 1
ATOM 587 N N . PHE A 1 72 ? -3.721 -6.083 1.464 1.00 96.31 72 PHE A N 1
ATOM 588 C CA . PHE A 1 72 ? -5.117 -5.659 1.348 1.00 96.31 72 PHE A CA 1
ATOM 589 C C . PHE A 1 72 ? -6.104 -6.738 1.792 1.00 96.31 72 PHE A C 1
ATOM 591 O O . PHE A 1 72 ? -7.081 -6.405 2.453 1.00 96.31 72 PHE A O 1
ATOM 598 N N . ALA A 1 73 ? -5.840 -8.020 1.527 1.00 96.44 73 ALA A N 1
ATOM 599 C CA . ALA A 1 73 ? -6.674 -9.110 2.029 1.00 96.44 73 ALA A CA 1
ATOM 600 C C . ALA A 1 73 ? -6.650 -9.172 3.563 1.00 96.44 73 ALA A C 1
ATOM 602 O O . ALA A 1 73 ? -7.700 -9.321 4.190 1.00 96.44 73 ALA A O 1
ATOM 603 N N . TYR A 1 74 ? -5.475 -8.990 4.176 1.00 95.50 74 TYR A N 1
ATOM 604 C CA . TYR A 1 74 ? -5.353 -8.931 5.631 1.00 95.50 74 TYR A CA 1
ATOM 605 C C . TYR A 1 74 ? -6.111 -7.732 6.222 1.00 95.50 74 TYR A C 1
ATOM 607 O O . TYR A 1 74 ? -6.888 -7.891 7.164 1.00 95.50 74 TYR A O 1
ATOM 615 N N . ILE A 1 75 ? -5.946 -6.539 5.646 1.00 95.31 75 ILE A N 1
ATOM 616 C CA . ILE A 1 75 ? -6.652 -5.334 6.101 1.00 95.31 75 ILE A CA 1
ATOM 617 C C . ILE A 1 75 ? -8.164 -5.465 5.912 1.00 95.31 75 ILE A C 1
ATOM 619 O O . ILE A 1 75 ? -8.920 -5.136 6.823 1.00 95.31 75 ILE A O 1
ATOM 623 N N . PHE A 1 76 ? -8.617 -6.002 4.779 1.00 96.19 76 PHE A N 1
ATOM 624 C CA . PHE A 1 76 ? -10.029 -6.268 4.521 1.00 96.19 76 PHE A CA 1
ATOM 625 C C . PHE A 1 76 ? -10.628 -7.259 5.526 1.00 96.19 76 PHE A C 1
ATOM 627 O O . PHE A 1 76 ? -11.732 -7.047 6.033 1.00 96.19 76 PHE A O 1
ATOM 634 N N . TYR A 1 77 ? -9.886 -8.311 5.875 1.00 95.69 77 TYR A N 1
ATOM 635 C CA . TYR A 1 77 ? -10.289 -9.252 6.914 1.00 95.69 77 TYR A CA 1
ATOM 636 C C . TYR A 1 77 ? -10.430 -8.566 8.279 1.00 95.69 77 TYR A C 1
ATOM 638 O O . TYR A 1 77 ? -11.469 -8.696 8.931 1.00 95.69 77 TYR A O 1
ATOM 646 N N . VAL A 1 78 ? -9.422 -7.798 8.707 1.00 94.12 78 VAL A N 1
ATOM 647 C CA . VAL A 1 78 ? -9.444 -7.101 10.002 1.00 94.12 78 VAL A CA 1
ATOM 648 C C . VAL A 1 78 ? -10.585 -6.087 10.072 1.00 94.12 78 VAL A C 1
ATOM 650 O O . VAL A 1 78 ? -11.323 -6.082 11.056 1.00 94.12 78 VAL A O 1
ATOM 653 N N . THR A 1 79 ? -10.776 -5.259 9.041 1.00 94.00 79 THR A N 1
ATOM 654 C CA . THR A 1 79 ? -11.853 -4.256 9.029 1.00 94.00 79 THR A CA 1
ATOM 655 C C . THR A 1 79 ? -13.234 -4.902 8.994 1.00 94.00 79 THR A C 1
ATOM 657 O O . THR A 1 79 ? -14.127 -4.432 9.692 1.00 94.00 79 THR A O 1
ATOM 660 N N . THR A 1 80 ? -13.407 -6.022 8.285 1.00 94.62 80 THR A N 1
ATOM 661 C CA . THR A 1 80 ? -14.662 -6.791 8.308 1.00 94.62 80 THR A CA 1
ATOM 662 C C . THR A 1 80 ? -14.938 -7.357 9.701 1.00 94.62 80 THR A C 1
ATOM 664 O O . THR A 1 80 ? -16.045 -7.208 10.218 1.00 94.62 80 THR A O 1
ATOM 667 N N . ARG A 1 81 ? -13.934 -7.943 10.369 1.00 94.88 81 ARG A N 1
ATOM 668 C CA . ARG A 1 81 ? -14.115 -8.440 11.743 1.00 94.88 81 ARG A CA 1
ATOM 669 C C . ARG A 1 81 ? -14.497 -7.338 12.728 1.00 94.88 81 ARG A C 1
ATOM 671 O O . ARG A 1 81 ? -15.326 -7.565 13.600 1.00 94.88 81 ARG A O 1
ATOM 678 N N . VAL A 1 82 ? -13.893 -6.163 12.607 1.00 93.00 82 VAL A N 1
ATOM 679 C CA . VAL A 1 82 ? -14.123 -5.067 13.555 1.00 93.00 82 VAL A CA 1
ATOM 680 C C . VAL A 1 82 ? -15.457 -4.375 13.282 1.00 93.00 82 VAL A C 1
ATOM 682 O O . VAL A 1 82 ? -16.245 -4.196 14.203 1.00 93.00 82 VAL A O 1
ATOM 685 N N . TYR A 1 83 ? -15.749 -4.023 12.029 1.00 92.81 83 TYR A N 1
ATOM 686 C CA . TYR A 1 83 ? -16.923 -3.208 11.702 1.00 92.81 83 TYR A CA 1
ATOM 687 C C . TYR A 1 83 ? -18.200 -3.996 11.433 1.00 92.81 83 TYR A C 1
ATOM 689 O O . TYR A 1 83 ? -19.278 -3.466 11.676 1.00 92.81 83 TYR A O 1
ATOM 697 N N . VAL A 1 84 ? -18.102 -5.230 10.935 1.00 93.00 84 VAL A N 1
ATOM 698 C CA . VAL A 1 84 ? -19.287 -6.050 10.625 1.00 93.00 84 VAL A CA 1
ATOM 699 C C . VAL A 1 84 ? -19.595 -7.012 11.766 1.00 93.00 84 VAL A C 1
ATOM 701 O O . VAL A 1 84 ? -20.745 -7.139 12.165 1.00 93.00 84 VAL A O 1
ATOM 704 N N . ILE A 1 85 ? -18.569 -7.679 12.306 1.00 92.25 85 ILE A N 1
ATOM 705 C CA . ILE A 1 85 ? -18.741 -8.679 13.374 1.00 92.25 85 ILE A CA 1
ATOM 706 C C . ILE A 1 85 ? -18.720 -8.026 14.770 1.00 92.25 85 ILE A C 1
ATOM 708 O O . ILE A 1 85 ? -19.212 -8.615 15.727 1.00 92.25 85 ILE A O 1
ATOM 712 N N . GLY A 1 86 ? -18.177 -6.811 14.906 1.00 89.50 86 GLY A N 1
ATOM 713 C CA . GLY A 1 86 ? -18.055 -6.130 16.200 1.00 89.50 86 GLY A CA 1
ATOM 714 C C . GLY A 1 86 ? -16.949 -6.705 17.092 1.00 89.50 86 GLY A C 1
ATOM 715 O O . GLY A 1 86 ? -16.993 -6.555 18.310 1.00 89.50 86 GLY A O 1
ATOM 716 N N . ALA A 1 87 ? -15.965 -7.399 16.511 1.00 91.44 87 ALA A N 1
ATOM 717 C CA . ALA A 1 87 ? -14.841 -7.948 17.260 1.00 91.44 87 ALA A CA 1
ATOM 718 C C . ALA A 1 87 ? -13.826 -6.861 17.651 1.00 91.44 87 ALA A C 1
ATOM 720 O O . ALA A 1 87 ? -13.639 -5.866 16.949 1.00 91.44 87 ALA A O 1
ATOM 721 N N . ASN A 1 88 ? -13.090 -7.099 18.737 1.00 89.88 88 ASN A N 1
ATOM 722 C CA . ASN A 1 88 ? -12.004 -6.214 19.152 1.00 89.88 88 ASN A CA 1
ATOM 723 C C . ASN A 1 88 ? -10.818 -6.269 18.176 1.00 89.88 88 ASN A C 1
ATOM 725 O O . ASN A 1 88 ? -10.497 -7.315 17.597 1.00 89.88 88 ASN A O 1
ATOM 729 N N . VAL A 1 89 ? -10.126 -5.137 18.028 1.00 90.31 89 VAL A N 1
ATOM 730 C CA . VAL A 1 89 ? -8.895 -5.063 17.233 1.00 90.31 89 VAL A CA 1
ATOM 731 C C . VAL A 1 89 ? -7.788 -5.853 17.946 1.00 90.31 89 VAL A C 1
ATOM 733 O O . VAL A 1 89 ? -7.574 -5.636 19.139 1.00 90.31 89 VAL A O 1
ATOM 736 N N . PRO A 1 90 ? -7.047 -6.736 17.250 1.00 90.75 90 PRO A N 1
ATOM 737 C CA . PRO A 1 90 ? -5.913 -7.430 17.850 1.00 90.75 90 PRO A CA 1
ATOM 738 C C . PRO A 1 90 ? -4.867 -6.446 18.391 1.00 90.75 90 PRO A C 1
ATOM 740 O O . PRO A 1 90 ? -4.444 -5.528 17.687 1.00 90.75 90 PRO A O 1
ATOM 743 N N . GLU A 1 91 ? -4.402 -6.660 19.621 1.00 89.12 91 GLU A N 1
ATOM 744 C CA . GLU A 1 91 ? -3.479 -5.733 20.289 1.00 89.12 91 GLU A CA 1
ATOM 745 C C . GLU A 1 91 ? -2.138 -5.598 19.556 1.00 89.12 91 GLU A C 1
ATOM 747 O O . GLU A 1 91 ? -1.628 -4.491 19.380 1.00 89.12 91 GLU A O 1
ATOM 752 N N . TRP A 1 92 ? -1.608 -6.706 19.030 1.00 90.56 92 TRP A N 1
ATOM 753 C CA . TRP A 1 92 ? -0.393 -6.690 18.212 1.00 90.56 92 TRP A CA 1
ATOM 754 C C . TRP A 1 92 ? -0.537 -5.772 16.991 1.00 90.56 92 TRP A C 1
ATOM 756 O O . TRP A 1 92 ? 0.409 -5.080 16.616 1.00 90.56 92 TRP A O 1
ATOM 766 N N . PHE A 1 93 ? -1.733 -5.722 16.399 1.00 91.69 93 PHE A N 1
ATOM 767 C CA . PHE A 1 93 ? -2.009 -4.895 15.235 1.00 91.69 93 PHE A CA 1
ATOM 768 C C . PHE A 1 93 ? -2.113 -3.420 15.631 1.00 91.69 93 PHE A C 1
ATOM 770 O O . PHE A 1 93 ? -1.562 -2.561 14.949 1.00 91.69 93 PHE A O 1
ATOM 777 N N . LEU A 1 94 ? -2.717 -3.107 16.781 1.00 90.00 94 LEU A N 1
ATOM 778 C CA . LEU A 1 94 ? -2.699 -1.746 17.327 1.00 90.00 94 LEU A CA 1
ATOM 779 C C . LEU A 1 94 ? -1.275 -1.262 17.620 1.00 90.00 94 LEU A C 1
ATOM 781 O O . LEU A 1 94 ? -0.966 -0.109 17.312 1.00 90.00 94 LEU A O 1
ATOM 785 N N . ASN A 1 95 ? -0.419 -2.123 18.178 1.00 90.50 95 ASN A N 1
ATOM 786 C CA . ASN A 1 95 ? 0.989 -1.819 18.444 1.00 90.50 95 ASN A CA 1
ATOM 787 C C . ASN A 1 95 ? 1.768 -1.593 17.143 1.00 90.50 95 ASN A C 1
ATOM 789 O O . ASN A 1 95 ? 2.497 -0.609 17.031 1.00 90.50 95 ASN A O 1
ATOM 793 N N . PHE A 1 96 ? 1.533 -2.420 16.123 1.00 91.56 96 PHE A N 1
ATOM 794 C CA . PHE A 1 96 ? 2.073 -2.203 14.781 1.00 91.56 96 PHE A CA 1
ATOM 795 C C . PHE A 1 96 ? 1.649 -0.842 14.206 1.00 91.56 96 PHE A C 1
ATOM 797 O O . PHE A 1 96 ? 2.492 -0.059 13.770 1.00 91.56 96 PHE A O 1
ATOM 804 N N . LEU A 1 97 ? 0.362 -0.488 14.300 1.00 90.81 97 LEU A N 1
ATOM 805 C CA . LEU A 1 97 ? -0.121 0.825 13.867 1.00 90.81 97 LEU A CA 1
ATOM 806 C C . LEU A 1 97 ? 0.515 1.974 14.666 1.00 90.81 97 LEU A C 1
ATOM 808 O O . LEU A 1 97 ? 0.663 3.069 14.129 1.00 90.81 97 LEU A O 1
ATOM 812 N N . ILE A 1 98 ? 0.866 1.778 15.948 1.00 89.25 98 ILE A N 1
ATOM 813 C CA . ILE A 1 98 ? 1.538 2.814 16.762 1.00 89.25 98 ILE A CA 1
ATOM 814 C C . ILE A 1 98 ? 2.933 3.088 16.212 1.00 89.25 98 ILE A C 1
ATOM 816 O O . ILE A 1 98 ? 3.319 4.250 16.099 1.00 89.25 98 ILE A O 1
ATOM 820 N N . ILE A 1 99 ? 3.654 2.041 15.817 1.00 89.94 99 ILE A N 1
ATOM 821 C CA . ILE A 1 99 ? 4.971 2.173 15.195 1.00 89.94 99 ILE A CA 1
ATOM 822 C C . ILE A 1 99 ? 4.845 2.893 13.843 1.00 89.94 99 ILE A C 1
ATOM 824 O O . ILE A 1 99 ? 5.591 3.831 13.578 1.00 89.94 99 ILE A O 1
ATOM 828 N N . CYS A 1 100 ? 3.872 2.513 13.007 1.00 90.00 100 CYS A N 1
ATOM 829 C CA . CYS A 1 100 ? 3.734 3.058 11.652 1.00 90.00 100 CYS A CA 1
ATOM 830 C C . CYS A 1 100 ? 3.130 4.472 11.595 1.00 90.00 100 CYS A C 1
ATOM 832 O O . CYS A 1 100 ? 3.606 5.324 10.849 1.00 90.00 100 CYS A O 1
ATOM 834 N N . CYS A 1 101 ? 2.070 4.737 12.354 1.00 88.56 101 CYS A N 1
ATOM 835 C CA . CYS A 1 101 ? 1.291 5.977 12.260 1.00 88.56 101 CYS A CA 1
ATOM 836 C C . CYS A 1 101 ? 1.449 6.887 13.487 1.00 88.56 101 CYS A C 1
ATOM 838 O O . CYS A 1 101 ? 0.934 8.004 13.502 1.00 88.56 101 CYS A O 1
ATOM 840 N N . GLY A 1 102 ? 2.187 6.445 14.505 1.00 85.50 102 GLY A N 1
ATOM 841 C CA . GLY A 1 102 ? 2.352 7.158 15.765 1.00 85.50 102 GLY A CA 1
ATOM 842 C C . GLY A 1 102 ? 1.280 6.815 16.802 1.00 85.50 102 GLY A C 1
ATOM 843 O O . GLY A 1 102 ? 0.287 6.135 16.532 1.00 85.50 102 GLY A O 1
ATOM 844 N N . GLN A 1 103 ? 1.512 7.295 18.024 1.00 79.75 103 GLN A N 1
ATOM 845 C CA . GLN A 1 103 ? 0.688 7.005 19.200 1.00 79.75 103 GLN A CA 1
ATOM 846 C C . GLN A 1 103 ? -0.600 7.844 19.257 1.00 79.75 103 GLN A C 1
ATOM 848 O O . GLN A 1 103 ? -1.646 7.334 19.647 1.00 79.75 103 GLN A O 1
ATOM 853 N N . SER A 1 104 ? -0.547 9.104 18.819 1.00 75.44 104 SER A N 1
ATOM 854 C CA . SER A 1 104 ? -1.675 10.044 18.803 1.00 75.44 104 SER A CA 1
ATOM 855 C C . SER A 1 104 ? -2.408 10.023 17.456 1.00 75.44 104 SER A C 1
ATOM 857 O O . SER A 1 104 ? -2.349 10.985 16.690 1.00 75.44 104 SER A O 1
ATOM 859 N N . ARG A 1 105 ? -3.065 8.904 17.140 1.00 80.38 105 ARG A N 1
ATOM 860 C CA . ARG A 1 105 ? -3.926 8.802 15.951 1.00 80.38 105 ARG A CA 1
ATOM 861 C C . ARG A 1 105 ? -5.281 9.443 16.233 1.00 80.38 105 ARG A C 1
ATOM 863 O O . ARG A 1 105 ? -5.875 9.172 17.276 1.00 80.38 105 ARG A O 1
ATOM 870 N N . ILE A 1 106 ? -5.764 10.250 15.297 1.00 80.19 106 ILE A N 1
ATOM 871 C CA . ILE A 1 106 ? -7.100 10.846 15.323 1.00 80.19 106 ILE A CA 1
ATOM 872 C C . ILE A 1 106 ? -7.849 10.275 14.123 1.00 80.19 106 ILE A C 1
ATOM 874 O O . ILE A 1 106 ? -7.323 10.271 13.016 1.00 80.19 106 ILE A O 1
ATOM 878 N N . ALA A 1 107 ? -9.053 9.754 14.346 1.00 84.94 107 ALA A N 1
ATOM 879 C CA . ALA A 1 107 ? -9.890 9.280 13.254 1.00 84.94 107 ALA A CA 1
ATOM 880 C C . ALA A 1 107 ? -10.565 10.483 12.585 1.00 84.94 107 ALA A C 1
ATOM 882 O O . ALA A 1 107 ? -11.444 11.105 13.182 1.00 84.94 107 ALA A O 1
ATOM 883 N N . HIS A 1 108 ? -10.166 10.815 11.357 1.00 85.94 108 HIS A N 1
ATOM 884 C CA . HIS A 1 108 ? -10.805 11.885 10.583 1.00 85.94 108 HIS A CA 1
ATOM 885 C C . HIS A 1 108 ? -11.949 11.374 9.701 1.00 85.94 108 HIS A C 1
ATOM 887 O O . HIS A 1 108 ? -12.781 12.157 9.240 1.00 85.94 108 HIS A O 1
ATOM 893 N N . THR A 1 109 ? -12.011 10.061 9.462 1.00 89.19 109 THR A N 1
ATOM 894 C CA . THR A 1 109 ? -12.942 9.458 8.506 1.00 89.19 109 THR A CA 1
ATOM 895 C C . THR A 1 109 ? -13.877 8.472 9.209 1.00 89.19 109 THR A C 1
ATOM 897 O O . THR A 1 109 ? -13.397 7.617 9.937 1.00 89.19 109 THR A O 1
ATOM 900 N N . PRO A 1 110 ? -15.206 8.515 8.995 1.00 91.31 110 PRO A N 1
ATOM 901 C CA . PRO A 1 110 ? -16.138 7.567 9.612 1.00 91.31 110 PRO A CA 1
ATOM 902 C C . PRO A 1 110 ? -15.936 6.122 9.121 1.00 91.31 110 PRO A C 1
ATOM 904 O O . PRO A 1 110 ? -15.542 5.895 7.973 1.00 91.31 110 PRO A O 1
ATOM 907 N N . ALA A 1 111 ? -16.303 5.146 9.963 1.00 91.56 111 ALA A N 1
ATOM 908 C CA . ALA A 1 111 ? -16.107 3.707 9.726 1.00 91.56 111 ALA A CA 1
ATOM 909 C C . ALA A 1 111 ? -16.636 3.242 8.361 1.00 91.56 111 ALA A C 1
ATOM 911 O O . ALA A 1 111 ? -15.941 2.540 7.632 1.00 91.56 111 ALA A O 1
ATOM 912 N N . THR A 1 112 ? -17.834 3.691 7.972 1.00 92.81 112 THR A N 1
ATOM 913 C CA . THR A 1 112 ? -18.468 3.320 6.699 1.00 92.81 112 THR A CA 1
ATOM 914 C C . THR A 1 112 ? -17.620 3.711 5.491 1.00 92.81 112 THR A C 1
ATOM 916 O O . THR A 1 112 ? -17.481 2.926 4.555 1.00 92.81 112 THR A O 1
ATOM 919 N N . LYS A 1 113 ? -17.012 4.907 5.511 1.00 93.81 113 LYS A N 1
ATOM 920 C CA . LYS A 1 113 ? -16.161 5.384 4.410 1.00 93.81 113 LYS A CA 1
ATOM 921 C C . LYS A 1 113 ? -14.857 4.594 4.341 1.00 93.81 113 LYS A C 1
ATOM 923 O O . LYS A 1 113 ? -14.441 4.224 3.249 1.00 93.81 113 LYS A O 1
ATOM 928 N N . VAL A 1 114 ? -14.249 4.293 5.488 1.00 93.25 114 VAL A N 1
ATOM 929 C CA . VAL A 1 114 ? -13.039 3.458 5.558 1.00 93.25 114 VAL A CA 1
ATOM 930 C C . VAL A 1 114 ? -13.322 2.050 5.048 1.00 93.25 114 VAL A C 1
ATOM 932 O O . VAL A 1 114 ? -12.549 1.514 4.256 1.00 93.25 114 VAL A O 1
ATOM 935 N N . TYR A 1 115 ? -14.437 1.452 5.466 1.00 94.81 115 TYR A N 1
ATOM 936 C CA . TYR A 1 115 ? -14.802 0.106 5.046 1.00 94.81 115 TYR A CA 1
ATOM 937 C C . TYR A 1 115 ? -15.067 0.044 3.539 1.00 94.81 115 TYR A C 1
ATOM 939 O O . TYR A 1 115 ? -14.507 -0.807 2.848 1.00 94.81 115 TYR A O 1
ATOM 947 N N . LEU A 1 116 ? -15.818 1.013 3.006 1.00 95.69 116 LEU A N 1
ATOM 948 C CA . LEU A 1 116 ? -16.043 1.145 1.568 1.00 95.69 116 LEU A CA 1
ATOM 949 C C . LEU A 1 116 ? -14.729 1.343 0.797 1.00 95.69 116 LEU A C 1
ATOM 951 O O . LEU A 1 116 ? -14.496 0.660 -0.197 1.00 95.69 116 LEU A O 1
ATOM 955 N N . ALA A 1 117 ? -13.845 2.229 1.266 1.00 95.38 117 ALA A N 1
ATOM 956 C CA . ALA A 1 117 ? -12.530 2.435 0.662 1.00 95.38 117 ALA A CA 1
ATOM 957 C C . ALA A 1 117 ? -11.698 1.144 0.666 1.00 95.38 117 ALA A C 1
ATOM 959 O O . ALA A 1 117 ? -11.065 0.812 -0.335 1.00 95.38 117 ALA A O 1
ATOM 960 N N . THR A 1 118 ? -11.753 0.383 1.761 1.00 95.50 118 THR A N 1
ATOM 961 C CA . THR A 1 118 ? -11.065 -0.907 1.882 1.00 95.50 118 THR A CA 1
ATOM 962 C C . THR A 1 118 ? -11.593 -1.922 0.869 1.00 95.50 118 THR A C 1
ATOM 964 O O . THR A 1 118 ? -10.787 -2.586 0.218 1.00 95.50 118 THR A O 1
ATOM 967 N N . ILE A 1 119 ? -12.916 -2.017 0.677 1.00 96.25 119 ILE A N 1
ATOM 968 C CA . ILE A 1 119 ? -13.531 -2.886 -0.343 1.00 96.25 119 ILE A CA 1
ATOM 969 C C . ILE A 1 119 ? -13.044 -2.491 -1.739 1.00 96.25 119 ILE A C 1
ATOM 971 O O . ILE A 1 119 ? -12.520 -3.325 -2.477 1.00 96.25 119 ILE A O 1
ATOM 975 N N . LEU A 1 120 ? -13.191 -1.213 -2.095 1.00 96.88 120 LEU A N 1
ATOM 976 C CA . LEU A 1 120 ? -12.875 -0.713 -3.433 1.00 96.88 120 LEU A CA 1
ATOM 977 C C . LEU A 1 120 ? -11.392 -0.886 -3.776 1.00 96.88 120 LEU A C 1
ATOM 979 O O . LEU A 1 120 ? -11.064 -1.330 -4.877 1.00 96.88 120 LEU A O 1
ATOM 983 N N . LEU A 1 121 ? -10.495 -0.582 -2.836 1.00 95.62 121 LEU A N 1
ATOM 984 C CA . LEU A 1 121 ? -9.058 -0.744 -3.052 1.00 95.62 121 LEU A CA 1
ATOM 985 C C . LEU A 1 121 ? -8.634 -2.210 -3.052 1.00 95.62 121 LEU A C 1
ATOM 987 O O . LEU A 1 121 ? -7.798 -2.585 -3.868 1.00 95.62 121 LEU A O 1
ATOM 991 N N . SER A 1 122 ? -9.258 -3.065 -2.239 1.00 96.25 122 SER A N 1
ATOM 992 C CA . SER A 1 122 ? -9.021 -4.509 -2.326 1.00 96.25 122 SER A CA 1
ATOM 993 C C . SER A 1 122 ? -9.397 -5.029 -3.714 1.00 96.25 122 SER A C 1
ATOM 995 O O . SER A 1 122 ? -8.574 -5.664 -4.368 1.00 96.25 122 SER A O 1
ATOM 997 N N . LEU A 1 123 ? -10.588 -4.689 -4.223 1.00 96.56 123 LEU A N 1
ATOM 998 C CA . LEU A 1 123 ? -11.020 -5.060 -5.577 1.00 96.56 123 LEU A CA 1
ATOM 999 C C . LEU A 1 123 ? -10.058 -4.542 -6.655 1.00 96.56 123 LEU A C 1
ATOM 1001 O O . LEU A 1 123 ? -9.701 -5.280 -7.576 1.00 96.56 123 LEU A O 1
ATOM 1005 N N . GLN A 1 124 ? -9.607 -3.292 -6.534 1.00 96.12 124 GLN A N 1
ATOM 1006 C CA . GLN A 1 124 ? -8.637 -2.698 -7.452 1.00 96.12 124 GLN A CA 1
ATOM 1007 C C . GLN A 1 124 ? -7.302 -3.460 -7.438 1.00 96.12 124 GLN A C 1
ATOM 1009 O O . GLN A 1 124 ? -6.752 -3.745 -8.503 1.00 96.12 124 GLN A O 1
ATOM 1014 N N . VAL A 1 125 ? -6.813 -3.853 -6.261 1.00 96.12 125 VAL A N 1
ATOM 1015 C CA . VAL A 1 125 ? -5.580 -4.634 -6.098 1.00 96.12 125 VAL A CA 1
ATOM 1016 C C . VAL A 1 125 ? -5.727 -6.049 -6.653 1.00 96.12 125 VAL A C 1
ATOM 1018 O O . VAL A 1 125 ? -4.854 -6.490 -7.400 1.00 96.12 125 VAL A O 1
ATOM 1021 N N . PHE A 1 126 ? -6.839 -6.740 -6.383 1.00 96.12 126 PHE A N 1
ATOM 1022 C CA . PHE A 1 126 ? -7.115 -8.063 -6.956 1.00 96.12 126 PHE A CA 1
ATOM 1023 C C . PHE A 1 126 ? -7.198 -8.022 -8.482 1.00 96.12 126 PHE A C 1
ATOM 1025 O O . PHE A 1 126 ? -6.610 -8.870 -9.154 1.00 96.12 126 PHE A O 1
ATOM 1032 N N . ARG A 1 127 ? -7.857 -7.004 -9.050 1.00 96.19 127 ARG A N 1
ATOM 1033 C CA . ARG A 1 127 ? -7.879 -6.794 -10.502 1.00 96.19 127 ARG A CA 1
ATOM 1034 C C . ARG A 1 127 ? -6.468 -6.611 -11.054 1.00 96.19 127 ARG A C 1
ATOM 1036 O O . ARG A 1 127 ? -6.113 -7.253 -12.034 1.00 96.19 127 ARG A O 1
ATOM 1043 N N . ARG A 1 128 ? -5.645 -5.765 -10.428 1.00 94.19 128 ARG A N 1
ATOM 1044 C CA . ARG A 1 128 ? -4.265 -5.537 -10.884 1.00 94.19 128 ARG A CA 1
ATOM 1045 C C . ARG A 1 128 ? -3.387 -6.775 -10.749 1.00 94.19 128 ARG A C 1
ATOM 1047 O O . ARG A 1 128 ? -2.548 -7.027 -11.614 1.00 94.19 128 ARG A O 1
ATOM 1054 N N . TYR A 1 129 ? -3.594 -7.569 -9.707 1.00 95.50 129 TYR A N 1
ATOM 1055 C CA . TYR A 1 129 ? -2.960 -8.870 -9.570 1.00 95.50 129 TYR A CA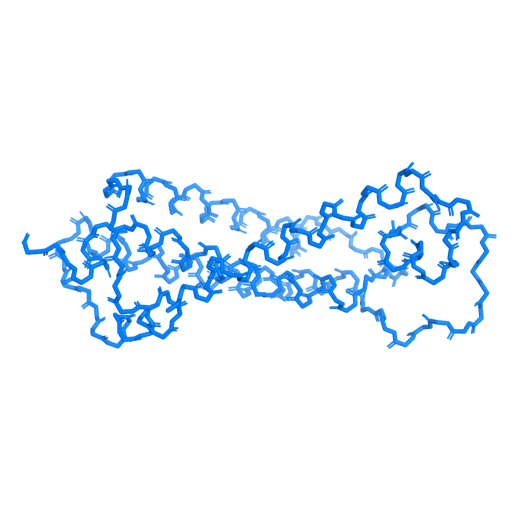 1
ATOM 1056 C C . TYR A 1 129 ? -3.340 -9.792 -10.733 1.00 95.50 129 TYR A C 1
ATOM 1058 O O . TYR A 1 129 ? -2.449 -10.322 -11.395 1.00 95.50 129 TYR A O 1
ATOM 1066 N N . TYR A 1 130 ? -4.636 -9.918 -11.032 1.00 95.62 130 TYR A N 1
ATOM 1067 C CA . TYR A 1 130 ? -5.116 -10.730 -12.148 1.00 95.62 130 TYR A CA 1
ATOM 1068 C C . TYR A 1 130 ? -4.533 -10.257 -13.483 1.00 95.62 130 TYR A C 1
ATOM 1070 O O . TYR A 1 130 ? -3.933 -11.043 -14.219 1.00 95.62 130 TYR A O 1
ATOM 1078 N N . ASP A 1 131 ? -4.620 -8.952 -13.745 1.00 93.50 131 ASP A N 1
ATOM 1079 C CA . ASP A 1 131 ? -4.094 -8.341 -14.958 1.00 93.50 131 ASP A CA 1
ATOM 1080 C C . ASP A 1 131 ? -2.601 -8.624 -15.105 1.00 93.50 131 ASP A C 1
ATOM 1082 O O . ASP A 1 131 ? -2.149 -8.970 -16.188 1.00 93.50 131 ASP A O 1
ATOM 1086 N N . THR A 1 132 ? -1.808 -8.509 -14.039 1.00 92.31 132 THR A N 1
ATOM 1087 C CA . THR A 1 132 ? -0.358 -8.731 -14.132 1.00 92.31 132 THR A CA 1
ATOM 1088 C C . THR A 1 132 ? 0.034 -10.200 -14.227 1.00 92.31 132 THR A C 1
ATOM 1090 O O . THR A 1 132 ? 1.049 -10.503 -14.848 1.00 92.31 132 THR A O 1
ATOM 1093 N N . HIS A 1 133 ? -0.730 -11.125 -13.650 1.00 92.38 133 HIS A N 1
ATOM 1094 C CA . HIS A 1 133 ? -0.369 -12.544 -13.649 1.00 92.38 133 HIS A CA 1
ATOM 1095 C C . HIS A 1 133 ? -0.866 -13.287 -14.886 1.00 92.38 133 HIS A C 1
ATOM 1097 O O . HIS A 1 133 ? -0.131 -14.140 -15.389 1.00 92.38 133 HIS A O 1
ATOM 1103 N N . TYR A 1 134 ? -2.056 -12.934 -15.378 1.00 92.44 134 TYR A N 1
ATOM 1104 C CA . TYR A 1 134 ? -2.772 -13.713 -16.389 1.00 92.44 134 TYR A CA 1
ATOM 1105 C C . TYR A 1 134 ? -3.017 -12.961 -17.700 1.00 92.44 134 TYR A C 1
ATOM 1107 O O . TYR A 1 134 ? -3.041 -13.594 -18.750 1.00 92.44 134 TYR A O 1
ATOM 1115 N N . VAL A 1 135 ? -3.174 -11.632 -17.671 1.00 92.94 135 VAL A N 1
ATOM 1116 C CA . VAL A 1 135 ? -3.524 -10.847 -18.876 1.00 92.94 135 VAL A CA 1
ATOM 1117 C C . VAL A 1 135 ? -2.299 -10.184 -19.507 1.00 92.94 135 VAL A C 1
ATOM 1119 O O . VAL A 1 135 ? -2.148 -10.139 -20.725 1.00 92.94 135 VAL A O 1
ATOM 1122 N N . SER A 1 136 ? -1.404 -9.648 -18.683 1.00 88.88 136 SER A N 1
ATOM 1123 C CA . SER A 1 136 ? -0.291 -8.814 -19.122 1.00 88.88 136 SER A CA 1
ATOM 1124 C C . SER A 1 136 ? 0.857 -9.671 -19.634 1.00 88.88 136 SER A C 1
ATOM 1126 O O . SER A 1 136 ? 1.497 -10.407 -18.880 1.00 88.88 136 SER A O 1
ATOM 1128 N N . VAL A 1 137 ? 1.183 -9.498 -20.912 1.00 86.88 137 VAL A N 1
ATOM 1129 C CA . VAL A 1 137 ? 2.395 -10.054 -21.513 1.00 86.88 137 VAL A CA 1
ATOM 1130 C C . VAL A 1 137 ? 3.523 -9.039 -21.347 1.00 86.88 137 VAL A C 1
ATOM 1132 O O . VAL A 1 137 ? 3.557 -8.000 -22.007 1.00 86.88 137 VAL A O 1
ATOM 1135 N N . PHE A 1 138 ? 4.450 -9.317 -20.431 1.00 84.31 138 PHE A N 1
ATOM 1136 C CA . PHE A 1 138 ? 5.635 -8.481 -20.247 1.00 84.31 138 PHE A CA 1
ATOM 1137 C C . PHE A 1 138 ? 6.677 -8.801 -21.324 1.00 84.31 138 PHE A C 1
ATOM 1139 O O . PHE A 1 138 ? 7.081 -9.952 -21.480 1.00 84.31 138 PHE A O 1
ATOM 1146 N N . GLY A 1 139 ? 7.121 -7.779 -22.060 1.00 80.12 139 GLY A N 1
ATOM 1147 C CA . GLY A 1 139 ? 8.202 -7.921 -23.037 1.00 80.12 139 GLY A CA 1
ATOM 1148 C C . GLY A 1 139 ? 9.523 -8.303 -22.363 1.00 80.12 139 GLY A C 1
ATOM 1149 O O . GLY A 1 139 ? 9.836 -7.784 -21.291 1.00 80.12 139 GLY A O 1
ATOM 1150 N N . LYS A 1 140 ? 10.299 -9.189 -23.001 1.00 76.00 140 LYS A N 1
ATOM 1151 C CA . LYS A 1 140 ? 11.575 -9.704 -22.467 1.00 76.00 140 LYS A CA 1
ATOM 1152 C C . LYS A 1 140 ? 12.614 -8.600 -22.217 1.00 76.00 140 LYS A C 1
ATOM 1154 O O . LYS A 1 140 ? 13.345 -8.687 -21.241 1.00 76.00 140 LYS A O 1
ATOM 1159 N N . ASP A 1 141 ? 12.592 -7.538 -23.024 1.00 76.12 141 ASP A N 1
ATOM 1160 C CA . ASP A 1 141 ? 13.532 -6.407 -22.941 1.00 76.12 141 ASP A CA 1
ATOM 1161 C C . ASP A 1 141 ? 12.949 -5.171 -22.231 1.00 76.12 141 ASP A C 1
ATOM 1163 O O . ASP A 1 141 ? 13.414 -4.042 -22.414 1.00 76.12 141 ASP A O 1
ATOM 1167 N N . SER A 1 142 ? 11.885 -5.362 -21.445 1.00 77.50 142 SER A N 1
ATOM 1168 C CA . SER A 1 142 ? 11.229 -4.284 -20.710 1.00 77.50 142 SER A CA 1
ATOM 1169 C C . SER A 1 142 ? 11.860 -4.118 -19.317 1.00 77.50 142 SER A C 1
ATOM 1171 O O . SER A 1 142 ? 11.632 -4.936 -18.429 1.00 77.50 142 SER A O 1
ATOM 1173 N N . PHE A 1 143 ? 12.604 -3.018 -19.148 1.00 80.62 143 PHE A N 1
ATOM 1174 C CA . PHE A 1 143 ? 13.252 -2.483 -17.927 1.00 80.62 143 PHE A CA 1
ATOM 1175 C C . PHE A 1 143 ? 12.346 -2.225 -16.705 1.00 80.62 143 PHE A C 1
ATOM 1177 O O . PHE A 1 143 ? 11.143 -2.355 -16.804 1.00 80.62 143 PHE A O 1
ATOM 1184 N N . MET A 1 144 ? 12.845 -1.674 -15.610 1.00 78.94 144 MET A N 1
ATOM 1185 C CA . MET A 1 144 ? 12.233 -0.612 -14.792 1.00 78.94 144 MET A CA 1
ATOM 1186 C C . MET A 1 144 ? 13.254 -0.247 -13.729 1.00 78.94 144 MET A C 1
ATOM 1188 O O . MET A 1 144 ? 13.979 -1.118 -13.253 1.00 78.94 144 MET A O 1
ATOM 1192 N N . SER A 1 145 ? 13.319 1.027 -13.353 1.00 81.19 145 SER A N 1
ATOM 1193 C CA . SER A 1 145 ? 14.252 1.458 -12.315 1.00 81.19 145 SER A CA 1
ATOM 1194 C C . SER A 1 145 ? 13.960 0.744 -10.990 1.00 81.19 145 SER A C 1
ATOM 1196 O O . SER A 1 145 ? 12.804 0.643 -10.564 1.00 81.19 145 SER A O 1
ATOM 1198 N N . VAL A 1 146 ? 15.015 0.290 -10.307 1.00 83.50 146 VAL A N 1
ATOM 1199 C CA . VAL A 1 146 ? 14.923 -0.326 -8.969 1.00 83.50 146 VAL A CA 1
ATOM 1200 C C . VAL A 1 146 ? 14.229 0.608 -7.975 1.00 83.50 146 VAL A C 1
ATOM 1202 O O . 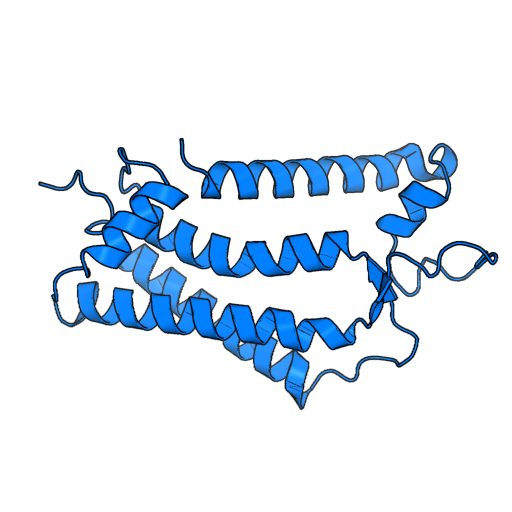VAL A 1 146 ? 13.445 0.149 -7.147 1.00 83.50 146 VAL A O 1
ATOM 1205 N N . LEU A 1 147 ? 14.449 1.923 -8.078 1.00 81.69 147 LEU A N 1
ATOM 1206 C CA . LEU A 1 147 ? 13.794 2.904 -7.208 1.00 81.69 147 LEU A CA 1
ATOM 1207 C C . LEU A 1 147 ? 12.275 2.892 -7.385 1.00 81.69 147 LEU A C 1
ATOM 1209 O O . LEU A 1 147 ? 11.540 2.981 -6.405 1.00 81.69 147 LEU A O 1
ATOM 1213 N N . HIS A 1 148 ? 11.802 2.722 -8.620 1.00 82.31 148 HIS A N 1
ATOM 1214 C CA . HIS A 1 148 ? 10.375 2.641 -8.923 1.00 82.31 148 HIS A CA 1
ATOM 1215 C C . HIS A 1 148 ? 9.749 1.375 -8.326 1.00 82.31 148 HIS A C 1
ATOM 1217 O O . HIS A 1 148 ? 8.640 1.406 -7.794 1.00 82.31 148 HIS A O 1
ATOM 1223 N N . TYR A 1 149 ? 10.492 0.269 -8.357 1.00 86.94 149 TYR A N 1
ATOM 1224 C CA . TYR A 1 149 ? 10.079 -0.977 -7.724 1.00 86.94 149 TYR A CA 1
ATOM 1225 C C . TYR A 1 149 ? 10.025 -0.879 -6.201 1.00 86.94 149 TYR A C 1
ATOM 1227 O O . TYR A 1 149 ? 9.032 -1.289 -5.603 1.00 86.94 149 TYR A O 1
ATOM 1235 N N . ILE A 1 150 ? 11.052 -0.295 -5.577 1.00 87.62 150 ILE A N 1
ATOM 1236 C CA . ILE A 1 150 ? 11.083 -0.051 -4.131 1.00 87.62 150 ILE A CA 1
ATOM 1237 C C . ILE A 1 150 ? 9.935 0.883 -3.731 1.00 87.62 150 ILE A C 1
ATOM 1239 O O . ILE A 1 150 ? 9.206 0.597 -2.787 1.00 87.62 150 ILE A O 1
ATOM 1243 N N . ALA A 1 151 ? 9.711 1.973 -4.465 1.00 86.62 151 ALA A N 1
ATOM 1244 C CA . ALA A 1 151 ? 8.591 2.864 -4.184 1.00 86.62 151 ALA A CA 1
ATOM 1245 C C . ALA A 1 151 ? 7.258 2.105 -4.246 1.00 86.62 151 ALA A C 1
ATOM 1247 O O . ALA A 1 151 ? 6.440 2.209 -3.334 1.00 86.62 151 ALA A O 1
ATOM 1248 N N . GLY A 1 152 ? 7.082 1.265 -5.267 1.00 86.62 152 GLY A N 1
ATOM 1249 C CA . GLY A 1 152 ? 5.924 0.395 -5.385 1.00 86.62 152 GLY A CA 1
ATOM 1250 C C . GLY A 1 152 ? 5.753 -0.544 -4.185 1.00 86.62 152 GLY A C 1
ATOM 1251 O O . GLY A 1 152 ? 4.686 -0.558 -3.566 1.00 86.62 152 GLY A O 1
ATOM 1252 N N . ILE A 1 153 ? 6.782 -1.321 -3.834 1.00 90.25 153 ILE A N 1
ATOM 1253 C CA . ILE A 1 153 ? 6.663 -2.369 -2.808 1.00 90.25 153 ILE A CA 1
ATOM 1254 C C . ILE A 1 153 ? 6.190 -1.810 -1.462 1.00 90.25 153 ILE A C 1
ATOM 1256 O O . ILE A 1 153 ? 5.439 -2.478 -0.757 1.00 90.25 153 ILE A O 1
ATOM 1260 N N . PHE A 1 154 ? 6.566 -0.570 -1.137 1.00 91.00 154 PHE A N 1
ATOM 1261 C CA . PHE A 1 154 ? 6.127 0.116 0.077 1.00 91.00 154 PHE A CA 1
ATOM 1262 C C . PHE A 1 154 ? 4.796 0.856 -0.078 1.00 91.00 154 PHE A C 1
ATOM 1264 O O . PHE A 1 154 ? 4.056 0.979 0.898 1.00 91.00 154 PHE A O 1
ATOM 1271 N N . HIS A 1 155 ? 4.456 1.316 -1.282 1.00 91.19 155 HIS A N 1
ATOM 1272 C CA . HIS A 1 155 ? 3.248 2.098 -1.533 1.00 91.19 155 HIS A CA 1
ATOM 1273 C C . HIS A 1 155 ? 1.961 1.337 -1.192 1.00 91.19 155 HIS A C 1
ATOM 1275 O O . HIS A 1 155 ? 1.104 1.883 -0.507 1.00 91.19 155 HIS A O 1
ATOM 1281 N N . TYR A 1 156 ? 1.806 0.080 -1.625 1.00 92.00 156 TYR A N 1
ATOM 1282 C CA . TYR A 1 156 ? 0.551 -0.661 -1.409 1.00 92.00 156 TYR A CA 1
ATOM 1283 C C . TYR A 1 156 ? 0.327 -1.049 0.056 1.00 92.00 156 TYR A C 1
ATOM 1285 O O . TYR A 1 156 ? -0.746 -0.744 0.578 1.00 92.00 156 TYR A O 1
ATOM 1293 N N . PRO A 1 157 ? 1.305 -1.654 0.762 1.00 93.06 157 PRO A N 1
ATOM 1294 C CA . PRO A 1 157 ? 1.183 -1.874 2.199 1.00 93.06 157 PRO A CA 1
ATOM 1295 C C . PRO A 1 157 ? 0.990 -0.561 2.962 1.00 93.06 157 PRO A C 1
ATOM 1297 O O . PRO A 1 157 ? 0.127 -0.482 3.833 1.00 93.06 157 PRO A O 1
ATOM 1300 N N . GLY A 1 158 ? 1.732 0.489 2.595 1.00 93.25 158 GLY A N 1
ATOM 1301 C CA . GLY A 1 158 ? 1.571 1.822 3.165 1.00 93.25 158 GLY A CA 1
ATOM 1302 C C . GLY A 1 158 ? 0.153 2.360 2.983 1.00 93.25 158 GLY A C 1
ATOM 1303 O O . GLY A 1 158 ? -0.420 2.872 3.938 1.00 93.25 158 GLY A O 1
ATOM 1304 N N . ALA A 1 159 ? -0.442 2.200 1.799 1.00 93.56 159 ALA A N 1
ATOM 1305 C CA . ALA A 1 159 ? -1.799 2.658 1.499 1.00 93.56 159 ALA A CA 1
ATOM 1306 C C . ALA A 1 159 ? -2.830 1.895 2.332 1.00 93.56 159 ALA A C 1
ATOM 1308 O O . ALA A 1 159 ? -3.729 2.499 2.914 1.00 93.56 159 ALA A O 1
ATOM 1309 N N . ALA A 1 160 ? -2.663 0.575 2.440 1.00 94.06 160 ALA A N 1
ATOM 1310 C CA . ALA A 1 160 ? -3.523 -0.271 3.253 1.00 94.06 160 ALA A CA 1
ATOM 1311 C C . ALA A 1 160 ? -3.488 0.155 4.736 1.00 94.06 160 ALA A C 1
ATOM 1313 O O . ALA A 1 160 ? -4.531 0.260 5.380 1.00 94.06 160 ALA A O 1
ATOM 1314 N N . ILE A 1 161 ? -2.299 0.482 5.258 1.00 93.50 161 ILE A N 1
ATOM 1315 C CA . ILE A 1 161 ? -2.122 1.003 6.621 1.00 93.50 161 ILE A CA 1
ATOM 1316 C C . ILE A 1 161 ? -2.712 2.414 6.757 1.00 93.50 161 ILE A C 1
ATOM 1318 O O . ILE A 1 161 ? -3.395 2.685 7.742 1.00 93.50 161 ILE A O 1
ATOM 1322 N N . ALA A 1 162 ? -2.497 3.299 5.779 1.00 91.69 162 ALA A N 1
ATOM 1323 C CA . ALA A 1 162 ? -2.988 4.678 5.799 1.00 91.69 162 ALA A CA 1
ATOM 1324 C C . ALA A 1 162 ? -4.512 4.738 5.969 1.00 91.69 162 ALA A C 1
ATOM 1326 O O . ALA A 1 162 ? -5.005 5.479 6.815 1.00 91.69 162 ALA A O 1
ATOM 1327 N N . ILE A 1 163 ? -5.247 3.901 5.230 1.00 91.88 163 ILE A N 1
ATOM 1328 C CA . ILE A 1 163 ? -6.714 3.815 5.308 1.00 91.88 163 ILE A CA 1
ATOM 1329 C C . ILE A 1 163 ? -7.172 3.488 6.729 1.00 91.88 163 ILE A C 1
ATOM 1331 O O . ILE A 1 163 ? -8.086 4.121 7.251 1.00 91.88 163 ILE A O 1
ATOM 1335 N N . VAL A 1 164 ? -6.532 2.507 7.368 1.00 91.50 164 VAL A N 1
ATOM 1336 C CA . VAL A 1 164 ? -6.906 2.062 8.716 1.00 91.50 164 VAL A CA 1
ATOM 1337 C C . VAL A 1 164 ? -6.429 3.039 9.792 1.00 91.50 164 VAL A C 1
ATOM 1339 O O . VAL A 1 164 ? -7.062 3.157 10.838 1.00 91.50 164 VAL A O 1
ATOM 1342 N N . CYS A 1 165 ? -5.354 3.788 9.546 1.00 89.19 165 CYS A N 1
ATOM 1343 C CA . CYS A 1 165 ? -4.913 4.841 10.460 1.00 89.19 165 CYS A CA 1
ATOM 1344 C C . CYS A 1 165 ? -5.898 6.014 10.545 1.00 89.19 165 CYS A C 1
ATOM 1346 O O . CYS A 1 165 ? -5.983 6.637 11.601 1.00 89.19 165 CYS A O 1
ATOM 1348 N N . GLU A 1 166 ? -6.676 6.257 9.490 1.00 87.19 166 GLU A N 1
ATOM 1349 C CA . GLU A 1 166 ? -7.736 7.275 9.444 1.00 87.19 166 GLU A CA 1
ATOM 1350 C C . GLU A 1 166 ? -9.072 6.809 10.045 1.00 87.19 166 GLU A C 1
ATOM 1352 O O . GLU A 1 166 ? -10.063 7.547 10.039 1.00 87.19 166 GLU A O 1
ATOM 1357 N N . ALA A 1 167 ? -9.115 5.578 10.556 1.00 89.12 167 ALA A N 1
ATOM 1358 C CA . ALA A 1 167 ? -10.343 4.883 10.880 1.00 89.12 167 ALA A CA 1
ATOM 1359 C C . ALA A 1 167 ? -10.682 4.885 12.381 1.00 89.12 167 ALA A C 1
ATOM 1361 O O . ALA A 1 167 ? -9.794 4.732 13.231 1.00 89.12 167 ALA A O 1
ATOM 1362 N N . PRO A 1 168 ? -11.976 4.995 12.745 1.00 81.12 168 PRO A N 1
ATOM 1363 C CA . PRO A 1 168 ? -12.409 4.915 14.134 1.00 81.12 168 PRO A CA 1
ATOM 1364 C C . PRO A 1 168 ? -12.162 3.499 14.655 1.00 81.12 168 PRO A C 1
ATOM 1366 O O . PRO A 1 168 ? -12.113 2.550 13.871 1.00 81.12 168 PRO A O 1
ATOM 1369 N N . VAL A 1 169 ? -12.011 3.336 15.972 1.00 83.44 169 VAL A N 1
ATOM 1370 C CA . VAL A 1 169 ? -11.641 2.069 16.650 1.00 83.44 169 VAL A CA 1
ATOM 1371 C C . VAL A 1 169 ? -10.159 1.679 16.492 1.00 83.44 169 VAL A C 1
ATOM 1373 O O . VAL A 1 169 ? -9.574 1.106 17.408 1.00 83.44 169 VAL A O 1
ATOM 1376 N N . PHE A 1 170 ? -9.497 2.050 15.393 1.00 83.88 170 PHE 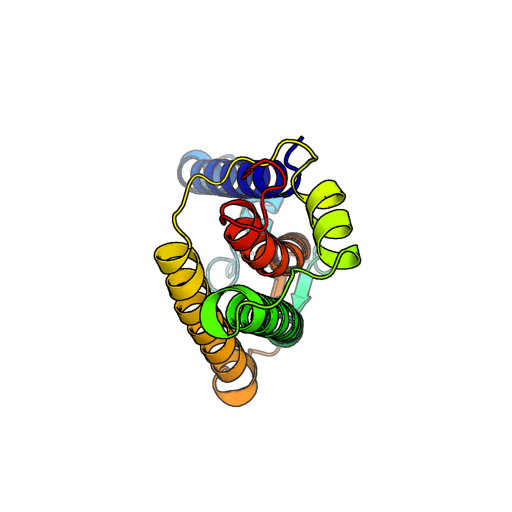A N 1
ATOM 1377 C CA . PHE A 1 170 ? -8.050 1.841 15.211 1.00 83.88 170 PHE A CA 1
ATOM 1378 C C . PHE A 1 170 ? -7.203 3.006 15.752 1.00 83.88 170 PHE A C 1
ATOM 1380 O O . PHE A 1 170 ? -6.022 2.839 16.093 1.00 83.88 170 PHE A O 1
ATOM 1387 N N . ALA A 1 171 ? -7.806 4.188 15.878 1.00 75.62 171 ALA A N 1
ATOM 1388 C CA . ALA A 1 171 ? -7.269 5.326 16.607 1.00 75.62 171 ALA A CA 1
ATOM 1389 C C . ALA A 1 171 ? -7.554 5.168 18.113 1.00 75.62 171 ALA A C 1
ATOM 1391 O O . ALA A 1 171 ? -8.707 5.162 18.536 1.00 75.62 171 ALA A O 1
ATOM 1392 N N . LYS A 1 172 ? -6.501 5.048 18.937 1.00 59.88 172 LYS A N 1
ATOM 1393 C CA . LYS A 1 172 ? -6.578 4.736 20.383 1.00 59.88 172 LYS A CA 1
ATOM 1394 C C . LYS A 1 172 ? -7.297 5.805 21.241 1.00 59.88 172 LYS A C 1
ATOM 1396 O O . LYS A 1 172 ? -7.413 5.614 22.444 1.00 59.88 172 LYS A O 1
ATOM 1401 N N . ASN A 1 173 ? -7.772 6.901 20.640 1.00 49.31 173 ASN A N 1
ATOM 1402 C CA . ASN A 1 173 ? -8.372 8.051 21.327 1.00 49.31 173 ASN A CA 1
ATOM 1403 C C . ASN A 1 173 ? -9.900 8.175 21.192 1.00 49.31 173 ASN A C 1
ATOM 1405 O O . ASN A 1 173 ? -10.455 9.173 21.642 1.00 49.31 173 ASN A O 1
ATOM 1409 N N . CYS A 1 174 ? -10.601 7.188 20.633 1.00 38.34 174 CYS A N 1
ATOM 1410 C CA . CYS A 1 174 ? -12.054 7.119 20.801 1.00 38.34 174 CYS A CA 1
ATOM 1411 C C . CYS A 1 174 ? -12.358 6.361 22.099 1.00 38.34 174 CYS A C 1
ATOM 1413 O O . CYS A 1 174 ? -12.441 5.134 22.094 1.00 38.34 174 CYS A O 1
ATOM 1415 N N . LYS A 1 175 ? -12.433 7.107 23.207 1.00 31.11 175 LYS A N 1
ATOM 1416 C CA . LYS A 1 175 ? -13.291 6.714 24.330 1.00 31.11 175 LYS A CA 1
ATOM 1417 C C . LYS A 1 175 ? -14.748 6.808 23.897 1.00 31.11 175 LYS A C 1
ATOM 1419 O O . LYS A 1 175 ? -15.045 7.737 23.110 1.00 31.11 175 LYS A O 1
#

Sequence (175 aa):
MNLVLLLFAVMSWTMIMYSSLINFFEDYLPNILVEIFKYGKVASSKRQGLHTKIEIPKAWFKHFYVVAVVAFAYIFYVTTRVYVIGANVPEWFLNFLIICCGQSRIAHTPATKVYLATILLSLQVFRRYYDTHYVSVFGKDSFMSVLHYIAGIFHYPGAAIAIVCEAPVFAKNCK

Radius of gyration: 19.53 Å; chains: 1; bounding box: 46×36×54 Å